Protein AF-R7CC78-F1 (afdb_monomer_lite)

pLDDT: mean 74.33, std 10.43, range [52.16, 91.06]

Foldseek 3Di:
DADPPPRDDDDQPDQADPPPRHGPVVVVVVVVVVVVVVVVVVVDDCVPVVDDDDPQPDWDADPVGHTDDPVDDDDVVVPPDDPPDPPDDDDQPDPDPPRDNPDPQDADPVRHTPDDPPPDDDDDDDDDDDDPCVVVVVVVVVVVVVVVVVCVVVVVVVCVVVPPD

Sequence (165 aa):
MYCLNCGTKISDDELQCPNCGSSVASMKERIAKAEEMVAYTDAVDPSVTSKMPLVSERSYTDKDGNPLDPSKEVDVEKLKTNEADLRAIPEIGDDDPYVTKPMQKIVSDSGKVVADVDREPKSYLQDVPEIKVWHRVVGIVICLFLAFCFMWVNGSTWLRIFNII

Radius of gyration: 33.32 Å; chains: 1; bounding box: 59×64×90 Å

Secondary structure (DSSP, 8-state):
-B-TTT--B--TT-SB-TTT--BHHHHHHHHHHHHHHHHHHHHS-HHHH-PPPPGGG--EE-TTSPEE-TTS---GGG----TT-TTPPPPTTSS-TTS-PPPP-EE-TTS-EEE----S--PPPPPPPP--HHHHHHHHHHHHHHHHHHHHHHHHHHHHHTT--

Structure (mmCIF, N/CA/C/O backbone):
data_AF-R7CC78-F1
#
_entry.id   AF-R7CC78-F1
#
loop_
_atom_site.group_PDB
_atom_site.id
_atom_site.type_symbol
_atom_site.label_atom_id
_atom_site.label_alt_id
_atom_site.label_comp_id
_atom_site.label_asym_id
_atom_site.label_entity_id
_atom_site.label_seq_id
_atom_site.pdbx_PDB_ins_code
_atom_site.Cartn_x
_atom_site.Cartn_y
_atom_site.Cartn_z
_atom_site.occupancy
_atom_site.B_iso_or_equiv
_atom_site.auth_seq_id
_atom_site.auth_comp_id
_atom_site.auth_asym_id
_atom_site.auth_atom_id
_atom_site.pdbx_PDB_model_num
ATOM 1 N N . MET A 1 1 ? -20.521 -1.470 18.914 1.00 83.19 1 MET A N 1
ATOM 2 C CA . MET A 1 1 ? -19.050 -1.218 18.813 1.00 83.19 1 MET A CA 1
ATOM 3 C C . MET A 1 1 ? -18.222 -2.519 18.926 1.00 83.19 1 MET A C 1
ATOM 5 O O . MET A 1 1 ? -18.807 -3.569 19.159 1.00 83.19 1 MET A O 1
ATOM 9 N N . TYR A 1 2 ? -16.888 -2.505 18.766 1.00 89.81 2 TYR A N 1
ATOM 10 C CA . TYR A 1 2 ? -16.022 -3.681 19.021 1.00 89.81 2 TYR A CA 1
ATOM 11 C C . TYR A 1 2 ? -15.260 -3.547 20.346 1.00 89.81 2 TYR A C 1
ATOM 13 O O . TYR A 1 2 ? -14.858 -2.449 20.727 1.00 89.81 2 TYR A O 1
ATOM 21 N N . CYS A 1 3 ? -15.049 -4.665 21.046 1.00 89.38 3 CYS A N 1
ATOM 22 C CA . CYS A 1 3 ? -14.255 -4.700 22.270 1.00 89.38 3 CYS A CA 1
ATOM 23 C C . CYS A 1 3 ? -12.785 -4.368 21.984 1.00 89.38 3 CYS A C 1
ATOM 25 O O . CYS A 1 3 ? -12.131 -5.085 21.228 1.00 89.38 3 CYS A O 1
ATOM 27 N N . LEU A 1 4 ? -12.232 -3.359 22.661 1.00 86.94 4 LEU A N 1
ATOM 28 C CA . LEU A 1 4 ? -10.826 -2.960 22.510 1.00 86.94 4 LEU A CA 1
ATOM 29 C C . LEU A 1 4 ? -9.827 -3.995 23.056 1.00 86.94 4 LEU A C 1
ATOM 31 O O . LEU A 1 4 ? -8.640 -3.896 22.764 1.00 86.94 4 LEU A O 1
ATOM 35 N N . ASN A 1 5 ? -10.288 -4.959 23.860 1.00 86.88 5 ASN A N 1
ATOM 36 C CA . ASN A 1 5 ? -9.420 -5.946 24.507 1.00 86.88 5 ASN A CA 1
ATOM 37 C C . ASN A 1 5 ? -9.464 -7.329 23.841 1.00 86.88 5 ASN A C 1
ATOM 39 O O . ASN A 1 5 ? -8.443 -8.003 23.791 1.00 86.88 5 ASN A O 1
ATOM 43 N N . CYS A 1 6 ? -10.625 -7.769 23.343 1.00 89.62 6 CYS A N 1
ATOM 44 C CA . CYS A 1 6 ? -10.790 -9.118 22.780 1.00 89.62 6 CYS A CA 1
ATOM 45 C C . CYS A 1 6 ? -11.392 -9.148 21.367 1.00 89.62 6 CYS A C 1
ATOM 47 O O . CYS A 1 6 ? -11.622 -10.228 20.830 1.00 89.62 6 CYS A O 1
ATOM 49 N N . GLY A 1 7 ? -11.679 -7.988 20.763 1.00 87.81 7 GLY A N 1
ATOM 50 C CA . GLY A 1 7 ? -12.141 -7.882 19.376 1.00 87.81 7 GLY A CA 1
ATOM 51 C C . GLY A 1 7 ? -13.570 -8.365 19.109 1.00 87.81 7 GLY A C 1
ATOM 52 O O . GLY A 1 7 ? -14.032 -8.287 17.974 1.00 87.81 7 GLY A O 1
ATOM 53 N N . THR A 1 8 ? -14.310 -8.839 20.115 1.00 91.00 8 THR A N 1
ATOM 54 C CA . THR A 1 8 ? -15.702 -9.268 19.917 1.00 91.00 8 THR A CA 1
ATOM 55 C C . THR A 1 8 ? -16.627 -8.081 19.691 1.00 91.00 8 THR A C 1
ATOM 57 O O . THR A 1 8 ? -16.464 -7.026 20.307 1.00 91.00 8 THR A O 1
ATOM 60 N N . LYS A 1 9 ? -17.634 -8.263 18.836 1.00 90.25 9 LYS A N 1
ATOM 61 C CA . LYS A 1 9 ? -18.691 -7.272 18.617 1.00 90.25 9 LYS A CA 1
ATOM 62 C C . LYS A 1 9 ? -19.569 -7.175 19.869 1.00 90.25 9 LYS A C 1
ATOM 64 O O . LYS A 1 9 ? -20.016 -8.199 20.373 1.00 90.25 9 LYS A O 1
ATOM 69 N N . ILE A 1 10 ? -19.786 -5.958 20.355 1.00 89.06 1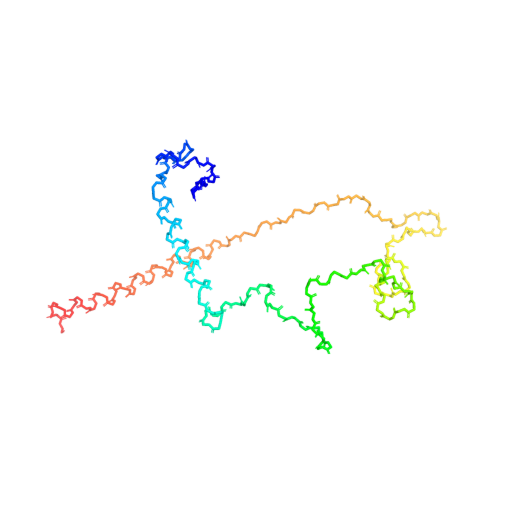0 ILE A N 1
ATOM 70 C CA . ILE A 1 10 ? -20.614 -5.644 21.527 1.00 89.06 10 ILE A CA 1
ATOM 71 C C . ILE A 1 10 ? -21.761 -4.737 21.065 1.00 89.06 10 ILE A C 1
ATOM 73 O O . ILE A 1 10 ? -21.542 -3.824 20.254 1.00 89.06 10 ILE A O 1
ATOM 77 N N . SER A 1 11 ? -22.973 -4.994 21.558 1.00 84.31 11 SER A N 1
ATOM 78 C CA . SER A 1 11 ? -24.102 -4.073 21.403 1.00 84.31 11 SER A CA 1
ATOM 79 C C . SER A 1 11 ? -23.887 -2.810 22.252 1.00 84.31 11 SER A C 1
ATOM 81 O O . SER A 1 11 ? -23.136 -2.818 23.227 1.00 84.31 11 SER A O 1
ATOM 83 N N . ASP A 1 12 ? -24.495 -1.686 21.877 1.00 77.38 12 ASP A N 1
ATOM 84 C CA . ASP A 1 12 ? -24.222 -0.420 22.569 1.00 77.38 12 ASP A CA 1
ATOM 85 C C . ASP A 1 12 ? -24.931 -0.315 23.938 1.00 77.38 12 ASP A C 1
ATOM 87 O O . ASP A 1 12 ? -24.578 0.570 24.724 1.00 77.38 12 ASP A O 1
ATOM 91 N N . ASP A 1 13 ? -25.836 -1.249 24.248 1.00 82.06 13 ASP A N 1
ATOM 92 C CA . ASP A 1 13 ? -26.628 -1.308 25.486 1.00 82.06 13 ASP A CA 1
ATOM 93 C C . ASP A 1 13 ? -25.999 -2.196 26.581 1.00 82.06 13 ASP A C 1
ATOM 95 O O . ASP A 1 13 ? -26.451 -2.205 27.728 1.00 82.06 13 ASP A O 1
ATOM 99 N N . GLU A 1 14 ? -24.941 -2.946 26.263 1.00 80.44 14 GLU A N 1
ATOM 100 C CA . GLU A 1 14 ? -24.258 -3.818 27.223 1.00 80.44 14 GLU A CA 1
ATOM 101 C C . GLU A 1 14 ? -23.312 -3.027 28.143 1.00 80.44 14 GLU A C 1
ATOM 103 O O . GLU A 1 14 ? -22.544 -2.174 27.705 1.00 80.44 14 GLU A O 1
ATOM 108 N N . LEU A 1 15 ? -23.327 -3.334 29.446 1.00 86.19 15 LEU A N 1
ATOM 109 C CA . LEU A 1 15 ? -22.445 -2.704 30.444 1.00 86.19 15 LEU A CA 1
ATOM 110 C C . LEU A 1 15 ? -21.020 -3.285 30.427 1.00 86.19 15 LEU A C 1
ATOM 112 O O . LEU A 1 15 ? -20.056 -2.598 30.780 1.00 86.19 15 LEU A O 1
ATOM 116 N N . GLN A 1 16 ? -20.872 -4.550 30.026 1.00 90.38 16 GLN A N 1
ATOM 117 C CA . GLN A 1 16 ? -19.600 -5.269 29.993 1.00 90.38 16 GLN A CA 1
ATOM 118 C C . GLN A 1 16 ? -19.512 -6.170 28.765 1.00 90.38 16 GLN A C 1
ATOM 120 O O . GLN A 1 16 ? -20.516 -6.687 28.288 1.00 90.38 16 GLN A O 1
ATOM 125 N N . CYS A 1 17 ? -18.292 -6.386 28.278 1.00 88.75 17 CYS A N 1
ATOM 126 C CA . CYS A 1 17 ? -18.043 -7.312 27.186 1.00 88.75 17 CYS A CA 1
ATOM 127 C C . CYS A 1 17 ? -18.367 -8.755 27.616 1.00 88.75 17 CYS A C 1
ATOM 129 O O . CYS A 1 17 ? -17.767 -9.230 28.585 1.00 88.75 17 CYS A O 1
ATOM 131 N N . PRO A 1 18 ? -19.207 -9.494 26.870 1.00 87.81 18 PRO A N 1
ATOM 132 C CA . PRO A 1 18 ? -19.590 -10.861 27.227 1.00 87.81 18 PRO A CA 1
ATOM 133 C C . PRO A 1 18 ? -18.423 -11.858 27.163 1.00 87.81 18 PRO A C 1
ATOM 135 O O . PRO A 1 18 ? -18.472 -12.895 27.812 1.00 87.81 18 PRO A O 1
ATOM 138 N N . ASN A 1 19 ? -17.368 -11.553 26.399 1.00 88.00 19 ASN A N 1
ATOM 139 C CA . ASN A 1 19 ? -16.244 -12.468 26.195 1.00 88.00 19 ASN A CA 1
ATOM 140 C C . ASN A 1 19 ? -15.070 -12.238 27.164 1.00 88.00 19 ASN A C 1
ATOM 142 O O . ASN A 1 19 ? -14.384 -13.181 27.536 1.00 88.00 19 ASN A O 1
ATOM 146 N N . CYS A 1 20 ? -14.804 -10.995 27.578 1.00 88.06 20 CYS A N 1
ATOM 147 C CA . CYS A 1 20 ? -13.642 -10.686 28.426 1.00 88.06 20 CYS A CA 1
ATOM 148 C C . CYS A 1 20 ? -13.962 -9.852 29.674 1.00 88.06 20 CYS A C 1
ATOM 150 O O . CYS A 1 20 ? -13.040 -9.447 30.378 1.00 88.06 20 CYS A O 1
ATOM 152 N N . GLY A 1 21 ? -15.236 -9.539 29.932 1.00 87.12 21 GLY A N 1
ATOM 153 C CA . GLY A 1 21 ? -15.679 -8.820 31.134 1.00 87.12 21 GLY A CA 1
ATOM 154 C C . GLY A 1 21 ? -15.239 -7.354 31.220 1.00 87.12 21 GLY A C 1
ATOM 155 O O . GLY A 1 21 ? -15.406 -6.715 32.255 1.00 87.12 21 GLY A O 1
ATOM 156 N N . SER A 1 22 ? -14.659 -6.785 30.160 1.00 87.38 22 SER A N 1
ATOM 157 C CA . SER A 1 22 ? -14.220 -5.387 30.180 1.00 87.38 22 SER A CA 1
ATOM 158 C C . SER A 1 22 ? -15.404 -4.424 30.132 1.00 87.38 22 SER A C 1
ATOM 160 O O . SER A 1 22 ? -16.326 -4.620 29.340 1.00 87.38 22 SER A O 1
ATOM 162 N N . SER A 1 23 ? -15.342 -3.353 30.927 1.00 90.12 23 SER A N 1
ATOM 163 C CA . SER A 1 23 ? -16.378 -2.313 30.976 1.00 90.12 23 SER A CA 1
ATOM 164 C C . SER A 1 23 ? -16.551 -1.607 29.630 1.00 90.12 23 SER A C 1
ATOM 166 O O . SER A 1 23 ? -15.590 -1.113 29.041 1.00 90.12 23 SER A O 1
ATOM 168 N N . VAL A 1 24 ? -17.794 -1.532 29.159 1.00 87.88 24 VAL A N 1
ATOM 169 C CA . VAL A 1 24 ? -18.165 -0.818 27.929 1.00 87.88 24 VAL A CA 1
ATOM 170 C C . VAL A 1 24 ? -18.058 0.693 28.108 1.00 87.88 24 VAL A C 1
ATOM 172 O O . VAL A 1 24 ? -17.637 1.383 27.181 1.00 87.88 24 VAL A O 1
ATOM 175 N N . ALA A 1 25 ? -18.333 1.206 29.309 1.00 87.62 25 ALA A N 1
ATOM 176 C CA . ALA A 1 25 ? -18.234 2.633 29.609 1.00 87.62 25 ALA A CA 1
ATOM 177 C C . ALA A 1 25 ? -16.801 3.166 29.434 1.00 87.62 25 ALA A C 1
ATOM 179 O O . ALA A 1 25 ? -16.601 4.183 28.773 1.00 87.62 25 ALA A O 1
ATOM 180 N N . SER A 1 26 ? -15.794 2.440 29.933 1.00 86.75 26 SER A N 1
ATOM 181 C CA . SER A 1 26 ? -14.393 2.861 29.787 1.00 86.75 26 SER A CA 1
ATOM 182 C C . SER A 1 26 ? -13.892 2.756 28.344 1.00 86.75 26 SER A C 1
ATOM 184 O O . SER A 1 26 ? -13.021 3.517 27.926 1.00 86.75 26 SER A O 1
ATOM 186 N N . MET A 1 27 ? -14.444 1.833 27.550 1.00 86.56 27 MET A N 1
ATOM 187 C CA . MET A 1 27 ? -14.142 1.745 26.120 1.00 86.56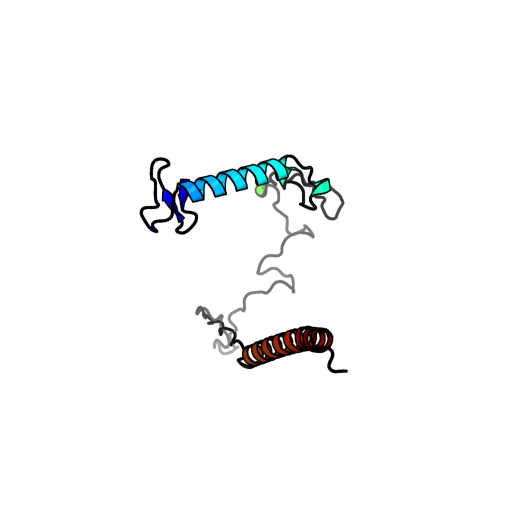 27 MET A CA 1
ATOM 188 C C . MET A 1 27 ? -14.753 2.914 25.348 1.00 86.56 27 MET A C 1
ATOM 190 O O . MET A 1 27 ? -14.054 3.517 24.540 1.00 86.56 27 MET A O 1
ATOM 194 N N . LYS A 1 28 ? -16.008 3.278 25.635 1.00 87.12 28 LYS A N 1
ATOM 195 C CA . LYS A 1 28 ? -16.669 4.440 25.022 1.00 87.12 28 LYS A CA 1
ATOM 196 C C . LYS A 1 28 ? -15.929 5.743 25.328 1.00 87.12 28 LYS A C 1
ATOM 198 O O . LYS A 1 28 ? -15.717 6.534 24.420 1.00 87.12 28 LYS A O 1
ATOM 203 N N . GLU A 1 29 ? -15.454 5.929 26.558 1.00 90.44 29 GLU A N 1
ATOM 204 C CA . GLU A 1 29 ? -14.649 7.102 26.932 1.00 90.44 29 GLU A CA 1
ATOM 205 C C . GLU A 1 29 ? -13.330 7.180 26.143 1.00 90.44 29 GLU A C 1
ATOM 207 O O . GLU A 1 29 ? -12.956 8.235 25.632 1.00 90.44 29 GLU A O 1
ATOM 212 N N . ARG A 1 30 ? -12.640 6.046 25.975 1.00 87.31 30 ARG A N 1
ATOM 213 C CA . ARG A 1 30 ? -11.412 5.973 25.166 1.00 87.31 30 ARG A CA 1
ATOM 214 C C . ARG A 1 30 ? -11.668 6.244 23.686 1.00 87.31 30 ARG A C 1
ATOM 216 O O . ARG A 1 30 ? -10.825 6.868 23.050 1.00 87.31 30 ARG A O 1
ATOM 223 N N . ILE A 1 31 ? -12.794 5.769 23.154 1.00 87.94 31 ILE A N 1
ATOM 224 C CA . ILE A 1 31 ? -13.203 6.014 21.767 1.00 87.94 31 ILE A CA 1
ATOM 225 C C . ILE A 1 31 ? -13.519 7.498 21.578 1.00 87.94 31 ILE A C 1
ATOM 227 O O . ILE A 1 31 ? -12.934 8.104 20.693 1.00 87.94 31 ILE A O 1
ATOM 231 N N . ALA A 1 32 ? -14.311 8.108 22.462 1.00 89.50 32 ALA A N 1
ATOM 232 C CA . ALA A 1 32 ? -14.627 9.537 22.398 1.00 89.50 32 ALA A CA 1
ATOM 233 C C . ALA A 1 32 ? -13.363 10.415 22.458 1.00 89.50 32 ALA A C 1
ATOM 235 O O . ALA A 1 32 ? -13.204 11.347 21.674 1.00 89.50 32 ALA A O 1
ATOM 236 N N . LYS A 1 33 ? -12.408 10.073 23.333 1.00 90.19 33 LYS A N 1
ATOM 237 C CA . LYS A 1 33 ? -11.109 10.759 23.399 1.00 90.19 33 LYS A CA 1
ATOM 238 C C . LYS A 1 33 ? -10.281 10.577 22.121 1.00 90.19 33 LYS A C 1
ATOM 240 O O . LYS A 1 33 ? -9.585 11.496 21.698 1.00 90.19 33 LYS A O 1
ATOM 245 N N . ALA A 1 34 ? -10.307 9.385 21.529 1.00 85.94 34 ALA A N 1
ATOM 246 C CA . ALA A 1 34 ? -9.611 9.125 20.274 1.00 85.94 34 ALA A CA 1
ATOM 247 C C . ALA A 1 34 ? -10.263 9.881 19.106 1.00 85.94 34 ALA A C 1
ATOM 249 O O . ALA A 1 34 ? -9.545 10.448 18.289 1.00 85.94 34 ALA A O 1
ATOM 250 N N . GLU A 1 35 ? -11.594 9.944 19.058 1.00 85.81 35 GLU A N 1
ATOM 251 C CA . GLU A 1 35 ? -12.356 10.715 18.070 1.00 85.81 35 GLU A CA 1
ATOM 252 C C . GLU A 1 35 ? -12.042 12.214 18.164 1.00 85.81 35 GLU A C 1
ATOM 254 O O . GLU A 1 35 ? -11.811 12.849 17.139 1.00 85.81 35 GLU A O 1
ATOM 259 N N . GLU A 1 36 ? -11.922 12.766 19.376 1.00 82.75 36 GLU A N 1
ATOM 260 C CA . GLU A 1 36 ? -11.489 14.155 19.590 1.00 82.75 36 GLU A CA 1
ATOM 261 C C . GLU A 1 36 ? -10.062 14.402 19.068 1.00 82.75 36 GLU A C 1
ATOM 263 O O . GLU A 1 36 ? -9.806 15.394 18.384 1.00 82.75 36 GLU A O 1
ATOM 268 N N . MET A 1 37 ? -9.128 13.481 19.337 1.00 76.00 37 MET A N 1
ATOM 269 C CA . MET A 1 37 ? -7.755 13.582 18.825 1.00 76.00 37 MET A CA 1
ATOM 270 C C . MET A 1 37 ? -7.696 13.500 17.298 1.00 76.00 37 MET A C 1
ATOM 272 O O . MET A 1 37 ? -6.913 14.230 16.693 1.00 76.00 37 MET A O 1
ATOM 276 N N . VAL A 1 38 ? -8.510 12.640 16.679 1.00 78.44 38 VAL A N 1
ATOM 277 C CA . VAL A 1 38 ? -8.600 12.530 15.216 1.00 78.44 38 VAL A CA 1
ATOM 278 C C . VAL A 1 38 ? -9.174 13.815 14.623 1.00 78.44 38 VAL A C 1
ATOM 280 O O . VAL A 1 38 ? -8.545 14.397 13.742 1.00 78.44 38 VAL A O 1
ATOM 283 N N . ALA A 1 39 ? -10.277 14.328 15.176 1.00 76.31 39 ALA A N 1
ATOM 284 C CA . ALA A 1 39 ? -10.890 15.578 14.731 1.00 76.31 39 ALA A CA 1
ATOM 285 C C . ALA A 1 39 ? -9.926 16.773 14.836 1.00 76.31 39 ALA A C 1
ATOM 287 O O . ALA A 1 39 ? -9.857 17.594 13.923 1.00 76.31 39 ALA A O 1
ATOM 288 N N . TYR A 1 40 ? -9.132 16.851 15.910 1.00 70.94 40 TYR A N 1
ATOM 289 C CA . TYR A 1 40 ? -8.074 17.856 16.025 1.00 70.94 40 TYR A CA 1
ATOM 290 C C . TYR A 1 40 ? -6.990 17.660 14.963 1.00 70.94 40 TYR A C 1
ATOM 292 O O . TYR A 1 40 ? -6.554 18.627 14.346 1.00 70.94 40 TYR A O 1
ATOM 300 N N . THR A 1 41 ? -6.548 16.424 14.715 1.00 67.12 41 THR A N 1
ATOM 301 C CA . THR A 1 41 ? -5.527 16.183 13.688 1.00 67.12 41 THR A CA 1
ATOM 302 C C . THR A 1 41 ? -6.008 16.445 12.268 1.00 67.12 41 THR A C 1
ATOM 304 O O . THR A 1 41 ? -5.174 16.803 11.447 1.00 67.12 41 THR A O 1
ATOM 307 N N . ASP A 1 42 ? -7.302 16.297 11.993 1.00 68.50 42 ASP A N 1
ATOM 308 C CA . ASP A 1 42 ? -7.893 16.603 10.687 1.00 68.50 42 ASP A CA 1
ATOM 309 C C . ASP A 1 42 ? -8.099 18.115 10.501 1.00 68.50 42 ASP A C 1
ATOM 311 O O . ASP A 1 42 ? -8.008 18.624 9.388 1.00 68.50 42 ASP A O 1
ATOM 315 N N . ALA A 1 43 ? -8.341 18.852 11.591 1.00 68.69 43 ALA A N 1
ATOM 316 C CA . ALA A 1 43 ? -8.481 20.308 11.568 1.00 68.69 43 ALA A CA 1
ATOM 317 C C . ALA A 1 43 ? -7.138 21.054 11.467 1.00 68.69 43 ALA A C 1
ATOM 319 O O . ALA A 1 43 ? -7.114 22.231 11.102 1.00 68.69 43 ALA A O 1
ATOM 320 N N . VAL A 1 44 ? -6.024 20.408 11.821 1.00 66.56 44 VAL A N 1
ATOM 321 C CA . VAL A 1 44 ? -4.690 21.009 11.738 1.00 66.56 44 VAL A CA 1
ATOM 322 C C . VAL A 1 44 ? -4.042 20.628 10.411 1.00 66.56 44 VAL A C 1
ATOM 324 O O . VAL A 1 44 ? -3.753 19.459 10.163 1.00 66.56 44 VAL A O 1
ATOM 327 N N . ASP A 1 45 ? -3.750 21.641 9.594 1.00 57.97 45 ASP A N 1
ATOM 328 C CA . ASP A 1 45 ? -3.098 21.487 8.295 1.00 57.97 45 ASP A CA 1
ATOM 329 C C . ASP A 1 45 ? -1.831 20.596 8.363 1.00 57.97 45 ASP A C 1
ATOM 331 O O . ASP A 1 45 ? -1.018 20.723 9.295 1.00 57.97 45 ASP A O 1
ATOM 335 N N . PRO A 1 46 ? -1.584 19.735 7.351 1.00 59.69 46 PRO A N 1
ATOM 336 C CA . PRO A 1 46 ? -0.406 18.861 7.293 1.00 59.69 46 PRO A CA 1
ATOM 337 C C . PRO A 1 46 ? 0.930 19.620 7.383 1.00 59.69 46 PRO A C 1
ATOM 339 O O . PRO A 1 46 ? 1.948 19.052 7.781 1.00 59.69 46 PRO A O 1
ATOM 342 N N . SER A 1 47 ? 0.923 20.919 7.061 1.00 59.81 47 SER A N 1
ATOM 343 C CA . SER A 1 47 ? 2.074 21.823 7.176 1.00 59.81 47 SER A CA 1
ATOM 344 C C . SER A 1 47 ? 2.601 21.974 8.610 1.00 59.81 47 SER A C 1
ATOM 346 O O . SER A 1 47 ? 3.785 22.251 8.796 1.00 59.81 47 SER A O 1
ATOM 348 N N . VAL A 1 48 ? 1.759 21.750 9.624 1.00 59.84 48 VAL A N 1
ATOM 349 C CA . VAL A 1 48 ? 2.106 21.926 11.045 1.00 59.84 48 VAL A CA 1
ATOM 350 C C . VAL A 1 48 ? 2.481 20.601 11.715 1.00 59.84 48 VAL A C 1
ATOM 352 O O . VAL A 1 48 ? 3.273 20.582 12.655 1.00 59.84 48 VAL A O 1
ATOM 355 N N . THR A 1 49 ? 1.945 19.471 11.249 1.00 62.25 49 THR A N 1
ATOM 356 C CA . THR A 1 49 ? 2.026 18.195 11.985 1.00 62.25 49 THR A CA 1
ATOM 357 C C . THR A 1 49 ? 3.122 17.251 11.497 1.00 62.25 49 THR A C 1
ATOM 359 O O . THR A 1 49 ? 3.239 16.143 12.021 1.00 62.25 49 THR A O 1
ATOM 362 N N . SER A 1 50 ? 3.941 17.651 10.514 1.00 62.94 50 SER A N 1
ATOM 363 C CA . SER A 1 50 ? 4.918 16.793 9.805 1.00 62.94 50 SER A CA 1
ATOM 364 C C . SER A 1 50 ? 4.316 15.520 9.185 1.00 62.94 50 SER A C 1
ATOM 366 O O . SER A 1 50 ? 5.037 14.678 8.647 1.00 62.94 50 SER A O 1
ATOM 368 N N . LYS A 1 51 ? 2.986 15.371 9.235 1.00 62.06 51 LYS A N 1
ATOM 369 C CA . LYS A 1 51 ? 2.270 14.281 8.592 1.00 62.06 51 LYS A CA 1
ATOM 370 C C . LYS A 1 51 ? 2.247 14.567 7.101 1.00 62.06 51 LYS A C 1
ATOM 372 O O . LYS A 1 51 ? 1.906 15.664 6.669 1.00 62.06 51 LYS A O 1
ATOM 377 N N . MET A 1 52 ? 2.611 13.565 6.310 1.00 60.06 52 MET A N 1
ATOM 378 C CA . MET A 1 52 ? 2.419 13.650 4.869 1.00 60.06 52 MET A CA 1
ATOM 379 C C . MET A 1 52 ? 0.923 13.879 4.582 1.00 60.06 52 MET A C 1
ATOM 381 O O . MET A 1 52 ? 0.101 13.226 5.233 1.00 60.06 52 MET A O 1
ATOM 385 N N . PRO A 1 53 ? 0.569 14.740 3.610 1.00 63.06 53 PRO A N 1
ATOM 386 C CA . PRO A 1 53 ? -0.823 15.037 3.270 1.00 63.06 53 PRO A CA 1
ATOM 387 C C . PRO A 1 53 ? -1.602 13.764 2.923 1.00 63.06 53 PRO A C 1
ATOM 389 O O . PRO A 1 53 ? -1.004 12.713 2.650 1.00 63.06 53 PRO A O 1
ATOM 392 N N . LEU A 1 54 ? -2.933 13.836 2.947 1.00 67.31 54 LEU A N 1
ATOM 393 C CA . LEU A 1 54 ? -3.798 12.724 2.549 1.00 67.31 54 LEU A CA 1
ATOM 394 C C . LEU A 1 54 ? -3.384 12.215 1.162 1.00 67.31 54 LEU A C 1
ATOM 396 O O . LEU A 1 54 ? -2.989 12.992 0.298 1.00 67.31 54 LEU A O 1
ATOM 400 N N . VAL A 1 55 ? -3.428 10.896 0.946 1.00 65.81 55 VAL A N 1
ATOM 401 C CA . VAL A 1 55 ? -2.961 10.286 -0.317 1.00 65.81 55 VAL A CA 1
ATOM 402 C C . VAL A 1 55 ? -3.706 10.860 -1.527 1.00 65.81 55 VAL A C 1
ATOM 404 O O . VAL A 1 55 ? -3.100 11.024 -2.579 1.00 65.81 55 VAL A O 1
ATOM 407 N N . SER A 1 56 ? -4.972 11.248 -1.351 1.00 64.25 56 SER A N 1
ATOM 408 C CA . SER A 1 56 ? -5.793 11.928 -2.360 1.00 64.25 56 SER A CA 1
ATOM 409 C C . SER A 1 56 ? -5.271 13.306 -2.780 1.00 64.25 56 SER A C 1
ATOM 411 O O . SER A 1 56 ? -5.582 13.762 -3.872 1.00 64.25 56 SER A O 1
ATOM 413 N N . GLU A 1 57 ? -4.494 13.976 -1.931 1.00 63.06 57 GLU A N 1
ATOM 414 C CA . GLU A 1 57 ? -3.975 15.333 -2.163 1.00 63.06 57 GLU A CA 1
ATOM 415 C C . GLU A 1 57 ? -2.506 15.332 -2.606 1.00 63.06 57 GLU A C 1
ATOM 417 O O . GLU A 1 57 ? -1.936 16.378 -2.925 1.00 63.06 57 GLU A O 1
ATOM 422 N N . ARG A 1 58 ? -1.859 14.161 -2.631 1.00 68.25 58 ARG A N 1
ATOM 423 C CA . ARG A 1 58 ? -0.468 14.032 -3.071 1.00 68.25 58 ARG A CA 1
ATOM 424 C C . ARG A 1 58 ? -0.410 14.104 -4.591 1.00 68.25 58 ARG A C 1
ATOM 426 O O . ARG A 1 58 ? -0.918 13.224 -5.279 1.00 68.25 58 ARG A O 1
ATOM 433 N N . SER A 1 59 ? 0.265 15.126 -5.109 1.00 68.19 59 SER A N 1
ATOM 434 C CA . SER A 1 59 ? 0.691 15.147 -6.507 1.00 68.19 59 SER A CA 1
ATOM 435 C C . SER A 1 59 ? 2.005 14.380 -6.641 1.00 68.19 59 SER A C 1
ATOM 437 O O . SER A 1 59 ? 2.958 14.605 -5.893 1.00 68.19 59 SER A O 1
ATOM 439 N N . TYR A 1 60 ? 2.039 13.438 -7.577 1.00 67.81 60 TYR A N 1
ATOM 440 C CA . TYR A 1 60 ? 3.234 12.673 -7.908 1.00 67.81 60 TYR A CA 1
ATOM 441 C C . TYR A 1 60 ? 3.734 13.127 -9.273 1.00 67.81 60 TYR A C 1
ATOM 443 O O . TYR A 1 60 ? 2.936 13.433 -10.155 1.00 67.81 60 TYR A O 1
ATOM 451 N N . THR A 1 61 ? 5.048 13.168 -9.455 1.00 78.56 61 THR A N 1
ATOM 452 C CA . THR A 1 61 ? 5.662 13.391 -10.766 1.00 78.56 61 THR A CA 1
ATOM 453 C C . THR A 1 61 ? 6.426 12.145 -11.181 1.00 78.56 61 THR A C 1
ATOM 455 O O . THR A 1 61 ? 7.045 11.492 -10.337 1.00 78.56 61 THR A O 1
ATOM 458 N N . ASP A 1 62 ? 6.392 11.808 -12.467 1.00 78.19 62 ASP A N 1
ATOM 459 C CA . ASP A 1 62 ? 7.272 10.776 -13.017 1.00 78.19 62 ASP A CA 1
ATOM 460 C C . ASP A 1 62 ? 8.741 11.260 -13.078 1.00 78.19 62 ASP A C 1
ATOM 462 O O . ASP A 1 62 ? 9.076 12.380 -12.677 1.00 78.19 62 ASP A O 1
ATOM 466 N N . LYS A 1 63 ? 9.647 10.397 -13.559 1.00 75.44 63 LYS A N 1
ATOM 467 C CA . LYS A 1 63 ? 11.073 10.737 -13.734 1.00 75.44 63 LYS A CA 1
ATOM 468 C C . LYS A 1 63 ? 11.315 11.847 -14.762 1.00 75.44 63 LYS A C 1
ATOM 470 O O . LYS A 1 63 ? 12.371 12.471 -14.716 1.00 75.44 63 LYS A O 1
ATOM 475 N N . ASP A 1 64 ? 10.355 12.081 -15.649 1.00 81.69 64 ASP A N 1
ATOM 476 C CA . ASP A 1 64 ? 10.411 13.072 -16.721 1.00 81.69 64 ASP A CA 1
ATOM 477 C C . ASP A 1 64 ? 9.718 14.393 -16.313 1.00 81.69 64 ASP A C 1
ATOM 479 O O . ASP A 1 64 ? 9.701 15.355 -17.080 1.00 81.69 64 ASP A O 1
ATOM 483 N N . GLY A 1 65 ? 9.192 14.472 -15.083 1.00 80.12 65 GLY A N 1
ATOM 484 C CA . GLY A 1 65 ? 8.540 15.652 -14.516 1.00 80.12 65 GLY A CA 1
ATOM 485 C C . GLY A 1 65 ? 7.053 15.792 -14.855 1.00 80.12 65 GLY A C 1
ATOM 486 O O . GLY A 1 65 ? 6.463 16.826 -14.536 1.00 80.12 65 GLY A O 1
ATOM 487 N N . ASN A 1 66 ? 6.422 14.788 -15.466 1.00 81.94 66 ASN A N 1
ATOM 488 C CA . ASN A 1 66 ? 4.998 14.848 -15.782 1.00 81.94 66 ASN A CA 1
ATOM 489 C C . ASN A 1 66 ? 4.150 14.563 -14.534 1.00 81.94 66 ASN A C 1
ATOM 491 O O . ASN A 1 66 ? 4.450 13.623 -13.790 1.00 81.94 66 ASN A O 1
ATOM 495 N N . PRO A 1 67 ? 3.066 15.326 -14.308 1.00 80.88 67 PRO A N 1
ATOM 496 C CA . PRO A 1 67 ? 2.147 15.078 -13.207 1.00 80.88 67 PRO A CA 1
ATOM 497 C C . PRO A 1 67 ? 1.380 13.769 -13.430 1.00 80.88 67 PRO A C 1
ATOM 499 O O . PRO A 1 67 ? 0.684 13.595 -14.432 1.00 80.88 67 PRO A O 1
ATOM 502 N N . LEU A 1 68 ? 1.493 12.857 -12.469 1.00 74.56 68 LEU A N 1
ATOM 503 C CA . LEU A 1 68 ? 0.760 11.601 -12.408 1.00 74.56 68 LEU A CA 1
ATOM 504 C C . LEU A 1 68 ? -0.523 11.824 -11.607 1.00 74.56 68 LEU A C 1
ATOM 506 O O . LEU A 1 68 ? -0.476 12.152 -10.422 1.00 74.56 68 LEU A O 1
ATOM 510 N N . ASP A 1 69 ? -1.662 11.642 -12.269 1.00 75.12 69 ASP A N 1
ATOM 511 C CA . ASP A 1 69 ? -2.982 11.640 -11.642 1.00 75.12 69 ASP A CA 1
ATOM 512 C C . ASP A 1 69 ? -3.365 10.193 -11.292 1.00 75.12 69 ASP A C 1
ATOM 514 O O . ASP A 1 69 ? -3.642 9.413 -12.209 1.00 75.12 69 ASP A O 1
ATOM 518 N N . PRO A 1 70 ? -3.400 9.812 -10.000 1.00 70.44 70 PRO A N 1
ATOM 519 C CA . PRO A 1 70 ? -3.739 8.453 -9.578 1.00 70.44 70 PRO A CA 1
ATOM 520 C C . PRO A 1 70 ? -5.167 8.030 -9.949 1.00 70.44 70 PRO A C 1
ATOM 522 O O . PRO A 1 70 ? -5.468 6.840 -9.934 1.00 70.44 70 PRO A O 1
ATOM 525 N N . SER A 1 71 ? -6.048 8.986 -10.264 1.00 74.75 71 SER A N 1
ATOM 526 C CA . SER A 1 71 ? -7.453 8.732 -10.610 1.00 74.75 71 SER A CA 1
ATOM 527 C C . SER A 1 71 ? -7.631 8.270 -12.056 1.00 74.75 71 SER A C 1
ATOM 529 O O . SER A 1 71 ? -8.703 7.795 -12.428 1.00 74.75 71 SER A O 1
ATOM 531 N N . LYS A 1 72 ? -6.608 8.445 -12.899 1.00 77.69 72 LYS A N 1
ATOM 532 C CA . LYS A 1 72 ? -6.642 8.019 -14.297 1.00 77.69 72 LYS A CA 1
ATOM 533 C C . LYS A 1 72 ? -6.127 6.593 -14.395 1.00 77.69 72 LYS A C 1
ATOM 535 O O . LYS A 1 72 ? -4.922 6.355 -14.371 1.00 77.69 72 LYS A O 1
ATOM 540 N N . GLU A 1 73 ? -7.052 5.652 -14.532 1.00 72.69 73 GLU A N 1
ATOM 541 C CA . GLU A 1 73 ? -6.706 4.264 -14.819 1.00 72.69 73 GLU A CA 1
ATOM 542 C C . GLU A 1 73 ? -6.039 4.158 -16.194 1.00 72.69 73 GLU A C 1
ATOM 544 O O . GLU A 1 73 ? -6.514 4.700 -17.197 1.00 72.69 73 GLU A O 1
ATOM 549 N N . VAL A 1 74 ? -4.900 3.471 -16.229 1.00 73.88 74 VAL A N 1
ATOM 550 C CA . VAL A 1 74 ? -4.169 3.214 -17.465 1.00 73.88 74 VAL A CA 1
ATOM 551 C C . VAL A 1 74 ? -4.778 1.988 -18.135 1.00 73.88 74 VAL A C 1
ATOM 553 O O . VAL A 1 74 ? -4.813 0.904 -17.558 1.00 73.88 74 VAL A O 1
ATOM 556 N N . ASP A 1 75 ? -5.248 2.165 -19.367 1.00 77.00 75 ASP A N 1
ATOM 557 C CA . ASP A 1 75 ? -5.828 1.093 -20.173 1.00 77.00 75 ASP A CA 1
ATOM 558 C C . ASP A 1 75 ? -4.731 0.127 -20.653 1.00 77.00 75 ASP A C 1
ATOM 560 O O . ASP A 1 75 ? -4.051 0.361 -21.656 1.00 77.00 75 ASP A O 1
ATOM 564 N N . VAL A 1 76 ? -4.551 -0.961 -19.903 1.00 72.62 76 VAL A N 1
ATOM 565 C CA . VAL A 1 76 ? -3.561 -2.017 -20.161 1.00 72.62 76 VAL A CA 1
ATOM 566 C C . VAL A 1 76 ? -3.744 -2.704 -21.515 1.00 72.62 76 VAL A C 1
ATOM 568 O O . VAL A 1 76 ? -2.761 -3.163 -22.093 1.00 72.62 76 VAL A O 1
ATOM 571 N N . GLU A 1 77 ? -4.954 -2.737 -22.078 1.00 75.25 77 GLU A N 1
ATOM 572 C CA . GLU A 1 77 ? -5.198 -3.391 -23.371 1.00 75.25 77 GLU A CA 1
ATOM 573 C C . GLU A 1 77 ? -4.645 -2.584 -24.548 1.00 75.25 77 GLU A C 1
ATOM 575 O O . GLU A 1 77 ? -4.291 -3.151 -25.587 1.00 75.25 77 GLU A O 1
ATOM 580 N N . LYS A 1 78 ? -4.527 -1.262 -24.380 1.00 68.69 78 LYS A N 1
ATOM 581 C CA . LYS A 1 78 ? -3.907 -0.362 -25.361 1.00 68.69 78 LYS A CA 1
ATOM 582 C C . LYS A 1 78 ? -2.383 -0.328 -25.267 1.00 68.69 78 LYS A C 1
ATOM 584 O O . LYS A 1 78 ? -1.742 0.150 -26.198 1.00 68.69 78 LYS A O 1
ATOM 589 N N . LEU A 1 79 ? -1.800 -0.861 -24.193 1.00 65.62 79 LEU A N 1
ATOM 590 C CA . LEU A 1 79 ? -0.353 -0.929 -23.971 1.00 65.62 79 LEU A CA 1
ATOM 591 C C . LEU A 1 79 ? 0.294 -2.189 -24.565 1.00 65.62 79 LEU A C 1
ATOM 593 O O . LEU A 1 79 ? 1.310 -2.654 -24.055 1.00 65.62 79 LEU A O 1
ATOM 597 N N . LYS A 1 80 ? -0.265 -2.764 -25.637 1.00 64.44 80 LYS A N 1
ATOM 598 C CA . LYS A 1 80 ? 0.401 -3.865 -26.345 1.00 64.44 80 LYS A CA 1
ATOM 599 C C . LYS A 1 80 ? 1.694 -3.349 -26.976 1.00 64.44 80 LYS A C 1
ATOM 601 O O . LYS A 1 80 ? 1.672 -2.716 -28.029 1.00 64.44 80 LYS A O 1
ATOM 606 N N . THR A 1 81 ? 2.809 -3.598 -26.302 1.00 62.25 81 THR A N 1
ATOM 607 C CA . THR A 1 81 ? 4.157 -3.320 -26.791 1.00 62.25 81 THR A CA 1
ATOM 608 C C . THR A 1 81 ? 4.483 -4.300 -27.912 1.00 62.25 81 THR A C 1
ATOM 610 O O . THR A 1 81 ? 4.333 -5.508 -27.747 1.00 62.25 81 THR A O 1
ATOM 613 N N . ASN A 1 82 ? 4.904 -3.786 -29.065 1.00 66.69 82 ASN A N 1
ATOM 614 C CA . ASN A 1 82 ? 5.469 -4.618 -30.127 1.00 66.69 82 ASN A CA 1
ATOM 615 C C . ASN A 1 82 ? 6.932 -4.942 -29.781 1.00 66.69 82 ASN A C 1
ATOM 617 O O . ASN A 1 82 ? 7.586 -4.120 -29.146 1.00 66.69 82 ASN A O 1
ATOM 621 N N . GLU A 1 83 ? 7.472 -6.069 -30.257 1.00 63.84 83 GLU A N 1
ATOM 622 C CA . GLU A 1 83 ? 8.877 -6.485 -30.025 1.00 63.84 83 GLU A CA 1
ATOM 623 C C . GLU A 1 83 ? 9.920 -5.410 -30.389 1.00 63.84 83 GLU A C 1
ATOM 625 O O . GLU A 1 83 ? 11.023 -5.397 -29.856 1.00 63.84 83 GLU A O 1
ATOM 630 N N . ALA A 1 84 ? 9.581 -4.483 -31.290 1.00 67.62 84 ALA A N 1
ATOM 631 C CA . ALA A 1 84 ? 10.461 -3.388 -31.696 1.00 67.62 84 ALA A CA 1
ATOM 632 C C . ALA A 1 84 ? 10.527 -2.214 -30.693 1.00 67.62 84 ALA A C 1
ATOM 634 O O . ALA A 1 84 ? 11.293 -1.273 -30.910 1.00 67.62 84 ALA A O 1
ATOM 635 N N . ASP A 1 85 ? 9.712 -2.215 -29.636 1.00 71.25 85 ASP A N 1
ATOM 636 C CA . ASP A 1 85 ? 9.737 -1.181 -28.603 1.00 71.25 85 ASP A CA 1
ATOM 637 C C . ASP A 1 85 ? 10.888 -1.440 -27.618 1.00 71.25 85 ASP A C 1
ATOM 639 O O . ASP A 1 85 ? 10.944 -2.471 -26.955 1.00 71.25 85 ASP A O 1
ATOM 643 N N . LEU A 1 86 ? 11.795 -0.468 -27.477 1.00 61.66 86 LEU A N 1
ATOM 644 C CA . LEU A 1 86 ? 12.952 -0.531 -26.571 1.00 61.66 86 LEU A CA 1
ATOM 645 C C . LEU A 1 86 ? 12.560 -0.663 -25.087 1.00 61.66 86 LEU A C 1
ATOM 647 O O . LEU A 1 86 ? 13.425 -0.887 -24.242 1.00 61.66 86 LEU A O 1
ATOM 651 N N . ARG A 1 87 ? 11.278 -0.458 -24.757 1.00 62.78 87 ARG A N 1
ATOM 652 C CA . ARG A 1 87 ? 10.712 -0.621 -23.411 1.00 62.78 87 ARG A CA 1
ATOM 653 C C . ARG A 1 87 ? 9.910 -1.914 -23.240 1.00 62.78 87 ARG A C 1
ATOM 655 O O . ARG A 1 87 ? 9.310 -2.090 -22.179 1.00 62.78 87 ARG A O 1
ATOM 662 N N . ALA A 1 88 ? 9.861 -2.783 -24.250 1.00 71.25 88 ALA A N 1
ATOM 663 C CA . ALA A 1 88 ? 9.185 -4.067 -24.136 1.00 71.25 88 ALA A CA 1
ATOM 664 C C . ALA A 1 88 ? 9.815 -4.888 -23.000 1.00 71.25 88 ALA A C 1
ATOM 666 O O . ALA A 1 88 ? 11.037 -4.975 -22.873 1.00 71.25 88 ALA A O 1
ATOM 667 N N . ILE A 1 89 ? 8.964 -5.448 -22.139 1.00 69.88 89 ILE A N 1
ATOM 668 C CA . ILE A 1 89 ? 9.404 -6.371 -21.092 1.00 69.88 89 ILE A CA 1
ATOM 669 C C . ILE A 1 89 ? 9.755 -7.682 -21.797 1.00 69.88 89 ILE A C 1
ATOM 671 O O . ILE A 1 89 ? 8.881 -8.225 -22.470 1.00 69.88 89 ILE A O 1
ATOM 675 N N . PRO A 1 90 ? 10.986 -8.193 -21.661 1.00 66.06 90 PRO A N 1
ATOM 676 C CA . PRO A 1 90 ? 11.370 -9.409 -22.353 1.00 66.06 90 PRO A CA 1
ATOM 677 C C . PRO A 1 90 ? 1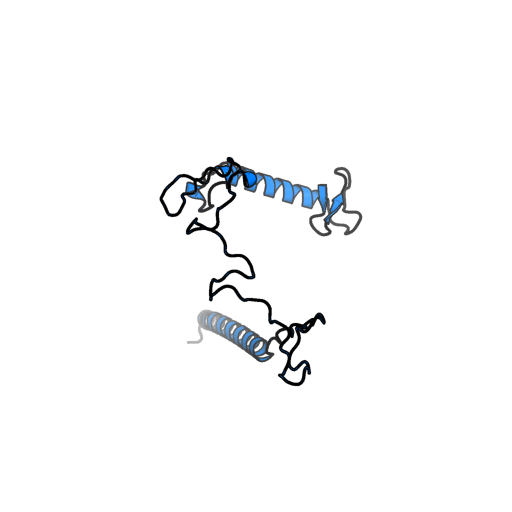0.732 -10.631 -21.671 1.00 66.06 90 PRO A C 1
ATOM 679 O O . PRO A 1 90 ? 10.644 -10.713 -20.439 1.00 66.06 90 PRO A O 1
ATOM 682 N N . GLU A 1 91 ? 10.251 -11.571 -22.474 1.00 70.50 91 GLU A N 1
ATOM 683 C CA . GLU A 1 91 ? 9.600 -12.802 -22.040 1.00 70.50 91 GLU A CA 1
ATOM 684 C C . GLU A 1 91 ? 10.613 -13.932 -21.809 1.00 70.50 91 GLU A C 1
ATOM 686 O O . GLU A 1 91 ? 11.702 -13.989 -22.387 1.00 70.50 91 GLU A O 1
ATOM 691 N N . ILE A 1 92 ? 10.251 -14.876 -20.930 1.00 64.44 92 ILE A N 1
ATOM 692 C CA . ILE A 1 92 ? 11.086 -16.042 -20.614 1.00 64.44 92 ILE A CA 1
ATOM 693 C C . ILE A 1 92 ? 11.229 -16.913 -21.870 1.00 64.44 92 ILE A C 1
ATOM 695 O O . ILE A 1 92 ? 10.351 -17.715 -22.182 1.00 64.44 92 ILE A O 1
ATOM 699 N N . GLY A 1 93 ? 12.370 -16.797 -22.551 1.00 59.91 93 GLY A N 1
ATOM 700 C CA . GLY A 1 93 ? 12.647 -17.517 -23.797 1.00 59.91 93 GLY A CA 1
ATOM 701 C C . GLY A 1 93 ? 13.231 -16.645 -24.906 1.00 59.91 93 GLY A C 1
ATOM 702 O O . GLY A 1 93 ? 13.814 -17.209 -25.836 1.00 59.91 93 GLY A O 1
ATOM 703 N N . ASP A 1 94 ? 13.146 -15.322 -24.767 1.00 68.38 94 ASP A N 1
ATOM 704 C CA . ASP A 1 94 ? 13.662 -14.347 -25.728 1.00 68.38 94 ASP A CA 1
ATOM 705 C C . ASP A 1 94 ? 15.183 -14.455 -25.928 1.00 68.38 94 ASP A C 1
ATOM 707 O O . ASP A 1 94 ? 15.913 -15.064 -25.138 1.00 68.38 94 ASP A O 1
ATOM 711 N N . ASP A 1 95 ? 15.683 -13.871 -27.018 1.00 68.06 95 ASP A N 1
ATOM 712 C CA . ASP A 1 95 ? 17.111 -13.884 -27.362 1.00 68.06 95 ASP A CA 1
ATOM 713 C C . ASP A 1 95 ? 17.983 -12.998 -26.451 1.00 68.06 95 ASP A C 1
ATOM 715 O O . ASP A 1 95 ? 19.210 -13.014 -26.574 1.00 68.06 95 ASP A O 1
ATOM 719 N N . ASP A 1 96 ? 17.376 -12.268 -25.509 1.00 68.31 96 ASP A N 1
ATOM 720 C CA . ASP A 1 96 ? 18.084 -11.439 -24.533 1.00 68.31 96 ASP A CA 1
ATOM 721 C C . ASP A 1 96 ? 18.948 -12.308 -23.587 1.00 68.31 96 ASP A C 1
ATOM 723 O O . ASP A 1 96 ? 18.423 -13.165 -22.867 1.00 68.31 96 ASP A O 1
ATOM 727 N N . PRO A 1 97 ? 20.280 -12.091 -23.534 1.00 63.41 97 PRO A N 1
ATOM 728 C CA . PRO A 1 97 ? 21.195 -12.868 -22.697 1.00 63.41 97 PRO A CA 1
ATOM 729 C C . PRO A 1 97 ? 20.954 -12.722 -21.185 1.00 63.41 97 PRO A C 1
ATOM 731 O O . PRO A 1 97 ? 21.492 -13.521 -20.414 1.00 63.41 97 PRO A O 1
ATOM 734 N N . TYR A 1 98 ? 20.190 -11.720 -20.744 1.00 62.88 98 TYR A N 1
ATOM 735 C CA . TYR A 1 98 ? 19.880 -11.488 -19.331 1.00 62.88 98 TYR A CA 1
ATOM 736 C C . TYR A 1 98 ? 18.556 -12.113 -18.884 1.00 62.88 98 TYR A C 1
ATOM 738 O O . TYR A 1 98 ? 18.295 -12.179 -17.679 1.00 62.88 98 TYR A O 1
ATOM 746 N N . VAL A 1 99 ? 17.745 -12.628 -19.812 1.00 66.69 99 VAL A N 1
ATOM 747 C CA . VAL A 1 99 ? 16.546 -13.394 -19.473 1.00 66.69 99 VAL A CA 1
ATOM 748 C C . VAL A 1 99 ? 16.906 -14.867 -19.353 1.00 66.69 99 VAL A C 1
ATOM 750 O O . VAL A 1 99 ? 17.380 -15.513 -20.287 1.00 66.69 99 VAL A O 1
ATOM 753 N N . THR A 1 100 ? 16.699 -15.427 -18.163 1.00 60.41 100 THR A N 1
ATOM 754 C CA . THR A 1 100 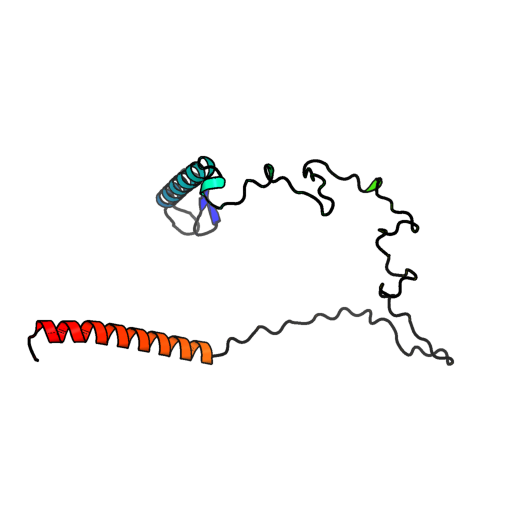? 17.067 -16.814 -17.883 1.00 60.41 100 THR A CA 1
ATOM 755 C C . THR A 1 100 ? 16.183 -17.767 -18.681 1.00 60.41 100 THR A C 1
ATOM 757 O O . THR A 1 100 ? 15.014 -17.963 -18.344 1.00 60.41 100 THR A O 1
ATOM 760 N N . LYS A 1 101 ? 16.743 -18.405 -19.714 1.00 63.41 101 LYS A N 1
ATOM 761 C CA . LYS A 1 101 ? 16.086 -19.530 -20.389 1.00 63.41 101 LYS A CA 1
ATOM 762 C C . LYS A 1 101 ? 15.943 -20.691 -19.392 1.00 63.41 101 LYS A C 1
ATOM 764 O O . LYS A 1 101 ? 16.897 -20.980 -18.662 1.00 63.41 101 LYS A O 1
ATOM 769 N N . PRO A 1 102 ? 14.781 -21.366 -19.325 1.00 62.47 102 PRO A N 1
ATOM 770 C CA . PRO A 1 102 ? 14.628 -22.531 -18.463 1.00 62.47 102 PRO A CA 1
ATOM 771 C C . PRO A 1 102 ? 15.637 -23.605 -18.878 1.00 62.47 102 PRO A C 1
ATOM 773 O O . PRO A 1 102 ? 15.874 -23.809 -20.072 1.00 62.47 102 PRO A O 1
ATOM 776 N N . MET A 1 103 ? 16.245 -24.281 -17.896 1.00 63.66 103 MET A N 1
ATOM 777 C CA . MET A 1 103 ? 17.246 -25.315 -18.162 1.00 63.66 103 MET A CA 1
ATOM 778 C C . MET A 1 103 ? 16.635 -26.382 -19.074 1.00 63.66 103 MET A C 1
ATOM 780 O O . MET A 1 103 ? 15.630 -26.998 -18.738 1.00 63.66 103 MET A O 1
ATOM 784 N N . GLN A 1 104 ? 17.194 -26.564 -20.266 1.00 68.88 104 GLN A N 1
ATOM 785 C CA . GLN A 1 104 ? 16.693 -27.562 -21.204 1.00 68.88 104 GLN A CA 1
ATOM 786 C C . GLN A 1 104 ? 17.230 -28.942 -20.825 1.00 68.88 104 GLN A C 1
ATOM 788 O O . GLN A 1 104 ? 18.309 -29.067 -20.248 1.00 68.88 104 GLN A O 1
ATOM 793 N N . LYS A 1 105 ? 16.478 -29.992 -21.161 1.00 76.00 105 LYS A N 1
ATOM 794 C CA . LYS A 1 105 ? 16.906 -31.378 -20.965 1.00 76.00 105 LYS A CA 1
ATOM 795 C C . LYS A 1 105 ? 18.148 -31.654 -21.813 1.00 76.00 105 LYS A C 1
ATOM 797 O O . LYS A 1 105 ? 18.060 -31.714 -23.038 1.00 76.00 105 LYS A O 1
ATOM 802 N N . ILE A 1 106 ? 19.294 -31.847 -21.165 1.00 74.75 106 ILE A N 1
ATOM 803 C CA . ILE A 1 106 ? 20.560 -32.114 -21.851 1.00 74.75 106 ILE A CA 1
ATOM 804 C C . ILE A 1 106 ? 20.684 -33.622 -22.065 1.00 74.75 106 ILE A C 1
ATOM 806 O O . ILE A 1 106 ? 20.699 -34.413 -21.113 1.00 74.75 106 ILE A O 1
ATOM 810 N N . VAL A 1 107 ? 20.775 -34.022 -23.332 1.00 75.56 107 VAL A N 1
ATOM 811 C CA . VAL A 1 107 ? 20.952 -35.414 -23.755 1.00 75.56 107 VAL A CA 1
ATOM 812 C C . VAL A 1 107 ? 22.364 -35.570 -24.313 1.00 75.56 107 VAL A C 1
ATOM 814 O O . VAL A 1 107 ? 22.816 -34.745 -25.098 1.00 75.56 107 VAL A O 1
ATOM 817 N N . SER A 1 108 ? 23.075 -36.609 -23.882 1.00 77.88 108 SER A N 1
ATOM 818 C CA . SER A 1 108 ? 24.382 -36.976 -24.443 1.00 77.88 108 SER A CA 1
ATOM 819 C C . SER A 1 108 ? 24.246 -37.547 -25.858 1.00 77.88 108 SER A C 1
ATOM 821 O O . SER A 1 108 ? 23.186 -38.057 -26.218 1.00 77.88 108 SER A O 1
ATOM 823 N N . ASP A 1 109 ? 25.344 -37.597 -26.612 1.00 82.00 109 ASP A N 1
ATOM 824 C CA . ASP A 1 109 ? 25.398 -38.209 -27.955 1.00 82.00 109 ASP A CA 1
ATOM 825 C C . ASP A 1 109 ? 24.949 -39.684 -27.969 1.00 82.00 109 ASP A C 1
ATOM 827 O O . ASP A 1 109 ? 24.523 -40.219 -28.989 1.00 82.00 109 ASP A O 1
ATOM 831 N N . SER A 1 110 ? 25.001 -40.344 -26.806 1.00 78.94 110 SER A N 1
ATOM 832 C CA . SER A 1 110 ? 24.519 -41.714 -26.592 1.00 78.94 110 SER A CA 1
ATOM 833 C C . SER A 1 110 ? 23.007 -41.827 -26.328 1.00 78.94 110 SER A C 1
ATOM 835 O O . SER A 1 110 ? 22.510 -42.916 -26.040 1.00 78.94 110 SER A O 1
ATOM 837 N N . GLY A 1 111 ? 22.269 -40.714 -26.362 1.00 78.88 111 GLY A N 1
ATOM 838 C CA . GLY A 1 111 ? 20.831 -40.647 -26.080 1.00 78.88 111 GLY A CA 1
ATOM 839 C C . GLY A 1 111 ? 20.467 -40.669 -24.589 1.00 78.88 111 GLY A C 1
ATOM 840 O O . GLY A 1 111 ? 19.286 -40.640 -24.243 1.00 78.88 111 GLY A O 1
ATOM 841 N N . LYS A 1 112 ? 21.452 -40.712 -23.682 1.00 77.25 112 LYS A N 1
ATOM 842 C CA . LYS A 1 112 ? 21.216 -40.708 -22.227 1.00 77.25 112 LYS A CA 1
ATOM 843 C C . LYS A 1 112 ? 21.050 -39.289 -21.693 1.00 77.25 112 LYS A C 1
ATOM 845 O O . LYS A 1 112 ? 21.826 -38.407 -22.057 1.00 77.25 112 LYS A O 1
ATOM 850 N N . VAL A 1 113 ? 20.073 -39.098 -20.806 1.00 80.31 113 VAL A N 1
ATOM 851 C CA . VAL A 1 113 ? 19.767 -37.819 -20.146 1.00 80.31 113 VAL A CA 1
ATOM 852 C C . VAL A 1 113 ? 20.782 -37.572 -19.034 1.00 80.31 113 VAL A C 1
ATOM 854 O O . VAL A 1 113 ? 20.914 -38.404 -18.140 1.00 80.31 113 VAL A O 1
ATOM 857 N N . VAL A 1 114 ? 21.509 -36.459 -19.112 1.00 74.88 114 VAL A N 1
ATOM 858 C CA . VAL A 1 114 ? 22.599 -36.121 -18.177 1.00 74.88 114 VAL A CA 1
ATOM 859 C C . VAL A 1 114 ? 22.154 -35.071 -17.158 1.00 74.88 114 VAL A C 1
ATOM 861 O O . VAL A 1 114 ? 22.593 -35.102 -16.013 1.00 74.88 114 VAL A O 1
ATOM 864 N N . ALA A 1 115 ? 21.245 -34.179 -17.552 1.00 70.00 115 ALA A N 1
ATOM 865 C CA . ALA A 1 115 ? 20.601 -33.215 -16.671 1.00 70.00 115 ALA A CA 1
ATOM 866 C C . ALA A 1 115 ? 19.168 -32.966 -17.161 1.00 70.00 115 ALA A C 1
ATOM 868 O O . ALA A 1 115 ? 18.948 -32.750 -18.356 1.00 70.00 115 ALA A O 1
ATOM 869 N N . ASP A 1 116 ? 18.206 -33.015 -16.243 1.00 71.75 116 ASP A N 1
ATOM 870 C CA . ASP A 1 116 ? 16.803 -32.671 -16.489 1.00 71.75 116 ASP A CA 1
ATOM 871 C C . ASP A 1 116 ? 16.359 -31.628 -15.459 1.00 71.75 116 ASP A C 1
ATOM 873 O O . ASP A 1 116 ? 16.984 -31.468 -14.406 1.00 71.75 116 ASP A O 1
ATOM 877 N N . VAL A 1 117 ? 15.292 -30.903 -15.776 1.00 68.81 117 VAL A N 1
ATOM 878 C CA . VAL A 1 117 ? 14.670 -29.954 -14.854 1.00 68.81 117 VAL A CA 1
ATOM 879 C C . VAL A 1 117 ? 14.123 -30.729 -13.664 1.00 68.81 117 VAL A C 1
ATOM 881 O O . VAL A 1 117 ? 13.300 -31.628 -13.829 1.00 68.81 117 VAL A O 1
ATOM 884 N N . ASP A 1 118 ? 14.565 -30.358 -12.466 1.00 66.88 118 ASP A N 1
ATOM 885 C CA . ASP A 1 118 ? 14.070 -30.927 -11.218 1.00 66.88 118 ASP A CA 1
ATOM 886 C C . ASP A 1 118 ? 12.625 -30.438 -10.995 1.00 66.88 118 ASP A C 1
ATOM 888 O O . ASP A 1 118 ? 12.391 -29.276 -10.660 1.00 66.88 118 ASP A O 1
ATOM 892 N N . ARG A 1 119 ? 11.637 -31.294 -11.296 1.00 72.50 119 ARG A N 1
ATOM 893 C CA . ARG A 1 119 ? 10.196 -30.966 -11.221 1.00 72.50 119 ARG A CA 1
ATOM 894 C C . ARG A 1 119 ? 9.602 -31.195 -9.830 1.00 72.50 119 ARG A C 1
ATOM 896 O O . ARG A 1 119 ? 8.401 -30.999 -9.644 1.00 72.50 119 ARG A O 1
ATOM 903 N N . GLU A 1 120 ? 10.410 -31.628 -8.869 1.00 75.44 120 GLU A N 1
ATOM 904 C CA . GLU A 1 120 ? 9.962 -31.875 -7.504 1.00 75.44 120 GLU A CA 1
ATOM 905 C C . GLU A 1 120 ? 10.009 -30.578 -6.676 1.00 75.44 120 GLU A C 1
ATOM 907 O O . GLU A 1 120 ? 11.060 -29.937 -6.576 1.00 75.44 120 GLU A O 1
ATOM 912 N N . PRO A 1 121 ? 8.888 -30.154 -6.063 1.00 64.06 121 PRO A N 1
ATOM 913 C CA . PRO A 1 121 ? 8.871 -28.958 -5.232 1.00 64.06 121 PRO A CA 1
ATOM 914 C C . PRO A 1 1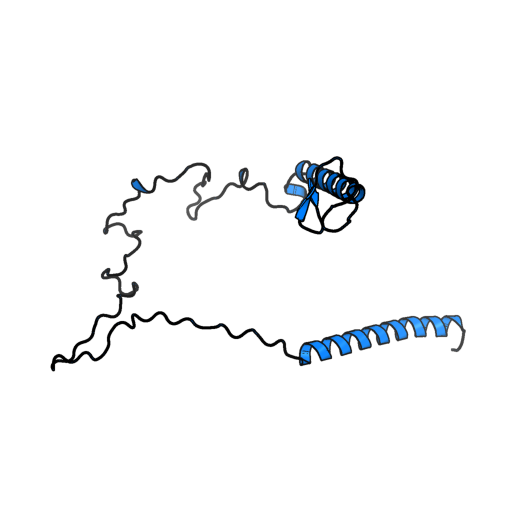21 ? 9.683 -29.187 -3.948 1.00 64.06 121 PRO A C 1
ATOM 916 O O . PRO A 1 121 ? 9.323 -30.013 -3.111 1.00 64.06 121 PRO A O 1
ATOM 919 N N . LYS A 1 122 ? 10.766 -28.421 -3.762 1.00 72.31 122 LYS A N 1
ATOM 920 C CA . LYS A 1 122 ? 11.564 -28.419 -2.524 1.00 72.31 122 LYS A CA 1
ATOM 921 C C . LYS A 1 122 ? 11.081 -27.307 -1.597 1.00 72.31 122 LYS A C 1
ATOM 923 O O . LYS A 1 122 ? 11.196 -26.130 -1.926 1.00 72.31 122 LYS A O 1
ATOM 928 N N . SER A 1 123 ? 10.552 -27.668 -0.430 1.00 74.19 123 SER A N 1
ATOM 929 C CA . SER A 1 123 ? 10.261 -26.718 0.647 1.00 74.19 123 SER A CA 1
ATOM 930 C C . SER A 1 123 ? 11.468 -26.604 1.578 1.00 74.19 123 SER A C 1
ATOM 932 O O . SER A 1 123 ? 11.882 -27.603 2.167 1.00 74.19 123 SER A O 1
ATOM 934 N N . TYR A 1 124 ? 12.009 -25.399 1.739 1.00 72.25 124 TYR A N 1
ATOM 935 C CA . TYR A 1 124 ? 13.069 -25.114 2.706 1.00 72.25 124 TYR A CA 1
ATOM 936 C C . TYR A 1 124 ? 12.442 -24.533 3.976 1.00 72.25 124 TYR A C 1
ATOM 938 O O . TYR A 1 124 ? 11.687 -23.564 3.905 1.00 72.25 124 TYR A O 1
ATOM 946 N N . LEU A 1 125 ? 12.735 -25.126 5.134 1.00 70.94 125 LEU A N 1
ATOM 947 C CA . LEU A 1 125 ? 12.414 -24.516 6.423 1.00 70.94 125 LEU A CA 1
ATOM 948 C C . LEU A 1 125 ? 13.481 -23.466 6.734 1.00 70.94 125 LEU A C 1
ATOM 950 O O . LEU A 1 125 ? 14.673 -23.739 6.614 1.00 70.94 125 LEU A O 1
ATOM 954 N N . GLN A 1 126 ? 13.050 -22.262 7.101 1.00 66.38 126 GLN A N 1
ATOM 955 C CA . GLN A 1 126 ? 13.956 -21.215 7.549 1.00 66.38 126 GLN A CA 1
ATOM 956 C C . GLN A 1 126 ? 14.258 -21.441 9.030 1.00 66.38 126 GLN A C 1
ATOM 958 O O . GLN A 1 126 ? 13.348 -21.401 9.860 1.00 66.38 126 GLN A O 1
ATOM 963 N N . ASP A 1 127 ? 15.526 -21.677 9.356 1.00 67.56 127 ASP A N 1
ATOM 964 C CA . ASP A 1 127 ? 15.957 -21.802 10.745 1.00 67.56 127 ASP A CA 1
ATOM 965 C C . ASP A 1 127 ? 15.640 -20.504 11.507 1.00 67.56 127 ASP A C 1
ATOM 967 O O . ASP A 1 127 ? 15.981 -19.396 11.077 1.00 67.56 127 ASP A O 1
ATOM 971 N N . VAL A 1 128 ? 14.936 -20.633 12.635 1.00 78.56 128 VAL A N 1
ATOM 972 C CA . VAL A 1 128 ? 14.564 -19.501 13.495 1.00 78.56 128 VAL A CA 1
ATOM 973 C C . VAL A 1 128 ? 15.840 -18.930 14.128 1.00 78.56 128 VAL A C 1
ATOM 975 O O . VAL A 1 128 ? 16.623 -19.697 14.690 1.00 78.56 128 VAL A O 1
ATOM 978 N N . PRO A 1 129 ? 16.077 -17.603 14.089 1.00 70.19 129 PRO A N 1
ATOM 979 C CA . PRO A 1 129 ? 17.292 -17.030 14.656 1.00 70.19 129 PRO A CA 1
ATOM 980 C C . PRO A 1 129 ? 17.332 -17.219 16.179 1.00 70.19 129 PRO A C 1
ATOM 982 O O . PRO A 1 129 ? 16.488 -16.699 16.912 1.00 70.19 129 PRO A O 1
ATOM 985 N N . GLU A 1 130 ? 18.344 -17.933 16.671 1.00 71.56 130 GLU A N 1
ATOM 986 C CA . GLU A 1 130 ? 18.589 -18.091 18.104 1.00 71.56 130 GLU A CA 1
ATOM 987 C C . GLU A 1 130 ? 19.092 -16.771 18.713 1.00 71.56 130 GLU A C 1
ATOM 989 O O . GLU A 1 130 ? 20.175 -16.269 18.390 1.00 71.56 130 GLU A O 1
ATOM 994 N N . ILE A 1 131 ? 18.319 -16.187 19.632 1.00 66.06 131 ILE A N 1
ATOM 995 C CA . ILE A 1 131 ? 18.755 -15.006 20.384 1.00 66.06 131 ILE A CA 1
ATOM 996 C C . ILE A 1 131 ? 19.876 -15.433 21.342 1.00 66.06 131 ILE A C 1
ATOM 998 O O . ILE A 1 131 ? 19.640 -16.148 22.318 1.00 66.06 131 ILE A O 1
ATOM 1002 N N . LYS A 1 132 ? 21.106 -14.966 21.091 1.00 72.38 132 LYS A N 1
ATOM 1003 C CA . LYS A 1 132 ? 22.284 -15.286 21.915 1.00 72.38 132 LYS A CA 1
ATOM 1004 C C . LYS A 1 132 ? 22.076 -14.839 23.367 1.00 72.38 132 LYS A C 1
ATOM 1006 O O . LYS A 1 132 ? 21.970 -13.646 23.652 1.00 72.38 132 LYS A O 1
ATOM 1011 N N . VAL A 1 133 ? 22.115 -15.804 24.290 1.00 75.00 133 VAL A N 1
ATOM 1012 C CA . VAL A 1 133 ? 21.956 -15.642 25.754 1.00 75.00 133 VAL A CA 1
ATOM 1013 C C . VAL A 1 133 ? 22.827 -14.512 26.329 1.00 75.00 133 VAL A C 1
ATOM 1015 O O . VAL A 1 133 ? 22.425 -13.830 27.271 1.00 75.00 133 VAL A O 1
ATOM 1018 N N . TRP A 1 134 ? 23.982 -14.250 25.710 1.00 72.12 134 TRP A N 1
ATOM 1019 C CA . TRP A 1 134 ? 24.908 -13.176 26.073 1.00 72.12 134 TRP A CA 1
ATOM 1020 C C . TRP A 1 134 ? 24.269 -11.778 26.096 1.00 72.12 134 TRP A C 1
ATOM 1022 O O . TRP A 1 134 ? 24.483 -11.040 27.054 1.00 72.12 134 TRP A O 1
ATOM 1032 N N . HIS A 1 135 ? 23.410 -11.427 25.129 1.00 73.94 135 HIS A N 1
ATOM 1033 C CA . HIS A 1 135 ? 22.736 -10.117 25.125 1.00 73.94 135 HIS A CA 1
ATOM 1034 C C . HIS A 1 135 ? 21.794 -9.941 26.323 1.00 73.94 135 HIS A C 1
ATOM 1036 O O . HIS A 1 135 ? 21.640 -8.836 26.842 1.00 73.94 135 HIS A O 1
ATOM 1042 N N . ARG A 1 136 ? 21.212 -11.043 26.811 1.00 75.31 136 ARG A N 1
ATOM 1043 C CA . ARG A 1 136 ? 20.346 -11.058 27.995 1.00 75.31 136 ARG A CA 1
ATOM 1044 C C . ARG A 1 136 ? 21.149 -10.805 29.271 1.00 75.31 136 ARG A C 1
ATOM 1046 O O . ARG A 1 136 ? 20.725 -10.020 30.112 1.00 75.31 136 ARG A O 1
ATOM 1053 N N . VAL A 1 137 ? 22.328 -11.422 29.385 1.00 84.12 137 VAL A N 1
ATOM 1054 C CA . VAL A 1 137 ? 23.243 -11.221 30.522 1.00 84.12 137 VAL A CA 1
ATOM 1055 C C . VAL A 1 137 ? 23.795 -9.795 30.531 1.00 84.12 137 VAL A C 1
ATOM 1057 O O . VAL A 1 137 ? 23.764 -9.138 31.569 1.00 84.12 137 VAL A O 1
ATOM 1060 N N . VAL A 1 138 ? 24.226 -9.279 29.376 1.00 86.50 138 VAL A N 1
ATOM 1061 C CA . VAL A 1 138 ? 24.729 -7.901 29.245 1.00 86.50 138 VAL A CA 1
ATOM 1062 C C . VAL A 1 138 ? 23.656 -6.880 29.634 1.00 86.50 138 VAL A C 1
ATOM 1064 O O . VAL A 1 138 ? 23.948 -5.957 30.391 1.00 86.50 138 VAL A O 1
ATOM 1067 N N . GLY A 1 139 ? 22.405 -7.072 29.199 1.00 85.19 139 GLY A N 1
ATOM 1068 C CA . GLY A 1 139 ? 21.293 -6.201 29.590 1.00 85.19 139 GLY A CA 1
ATOM 1069 C C . GLY A 1 139 ? 21.069 -6.156 31.106 1.00 85.19 139 GLY A C 1
ATOM 1070 O O . GLY A 1 139 ? 20.924 -5.075 31.673 1.00 85.19 139 GLY A O 1
ATOM 1071 N N . ILE A 1 140 ? 21.123 -7.311 31.781 1.00 88.81 140 ILE A N 1
ATOM 1072 C CA . ILE A 1 140 ? 20.972 -7.390 33.245 1.00 88.81 140 ILE A CA 1
ATOM 1073 C C . ILE A 1 140 ? 22.114 -6.650 33.955 1.00 88.81 140 ILE A C 1
ATOM 1075 O O . ILE A 1 140 ? 21.861 -5.881 34.883 1.00 88.81 140 ILE A O 1
ATOM 1079 N N . VAL A 1 141 ? 23.359 -6.834 33.506 1.00 90.50 141 VAL A N 1
ATOM 1080 C CA . VAL A 1 141 ? 24.528 -6.162 34.099 1.00 90.50 141 VAL A CA 1
ATOM 1081 C C . VAL A 1 141 ? 24.431 -4.643 33.943 1.00 90.50 141 VAL A C 1
ATOM 1083 O O . VAL A 1 141 ? 24.683 -3.921 34.905 1.00 90.50 141 VAL A O 1
ATOM 1086 N N . ILE A 1 142 ? 24.005 -4.147 32.776 1.00 90.56 142 ILE A N 1
ATOM 1087 C CA . ILE A 1 142 ? 23.813 -2.707 32.542 1.00 90.56 142 ILE A CA 1
ATOM 1088 C C . ILE A 1 142 ? 22.728 -2.145 33.466 1.00 90.56 142 ILE A C 1
ATOM 1090 O O . ILE A 1 142 ? 22.937 -1.101 34.083 1.00 90.56 142 ILE A O 1
ATOM 1094 N N . CYS A 1 143 ? 21.594 -2.834 33.621 1.00 89.12 143 CYS A N 1
ATOM 1095 C CA . CYS A 1 143 ? 20.534 -2.394 34.531 1.00 89.12 143 CYS A CA 1
ATOM 1096 C C . CYS A 1 143 ? 21.009 -2.320 35.989 1.00 89.12 143 CYS A C 1
ATOM 1098 O O . CYS A 1 143 ? 20.721 -1.338 36.674 1.00 89.12 143 CYS A O 1
ATOM 1100 N N . LEU A 1 144 ? 21.768 -3.317 36.456 1.00 91.06 144 LEU A N 1
ATOM 1101 C CA . LEU A 1 144 ? 22.341 -3.303 37.805 1.00 91.06 144 LEU A CA 1
ATOM 1102 C C . LEU A 1 144 ? 23.371 -2.179 37.978 1.00 91.06 144 LEU A C 1
ATOM 1104 O O . LEU A 1 144 ? 23.386 -1.520 39.017 1.00 91.06 144 LEU A O 1
ATOM 1108 N N . PHE A 1 145 ? 24.188 -1.914 36.957 1.00 89.88 145 PHE A N 1
ATOM 1109 C CA . PHE A 1 145 ? 25.165 -0.827 36.981 1.00 89.88 145 PHE A CA 1
ATOM 1110 C C . PHE A 1 145 ? 24.486 0.547 37.046 1.00 89.88 145 PHE A C 1
ATOM 1112 O O . PHE A 1 145 ? 24.860 1.382 37.866 1.00 89.88 145 PHE A O 1
ATOM 1119 N N . LEU A 1 146 ? 23.434 0.765 36.251 1.00 88.75 146 LEU A N 1
ATOM 1120 C CA . LEU A 1 146 ? 22.646 1.998 36.300 1.00 88.75 146 LEU A CA 1
ATOM 1121 C C . LEU A 1 146 ? 21.983 2.188 37.669 1.00 88.75 146 LEU A C 1
ATOM 1123 O O . LEU A 1 146 ? 22.055 3.282 38.225 1.00 88.75 146 LEU A O 1
ATOM 1127 N N . ALA A 1 147 ? 21.405 1.133 38.250 1.00 85.75 147 ALA A N 1
ATOM 1128 C CA . ALA A 1 147 ? 20.836 1.192 39.596 1.00 85.75 147 ALA A CA 1
ATOM 1129 C C . ALA A 1 147 ? 21.895 1.562 40.652 1.00 85.75 147 ALA A C 1
ATOM 1131 O O . ALA A 1 147 ? 21.639 2.406 41.512 1.00 85.75 147 ALA A O 1
ATOM 1132 N N . PHE A 1 148 ? 23.106 1.003 40.552 1.00 84.75 148 PHE A N 1
ATOM 1133 C CA . PHE A 1 148 ? 24.223 1.345 41.433 1.00 84.75 148 PHE A CA 1
ATOM 1134 C C . PHE A 1 148 ? 24.663 2.810 41.277 1.00 84.75 148 PHE A C 1
ATOM 1136 O O . PHE A 1 148 ? 24.838 3.507 42.276 1.00 84.75 148 PHE A O 1
ATOM 1143 N N . CYS A 1 149 ? 24.765 3.318 40.044 1.00 83.44 149 CYS A N 1
ATOM 1144 C CA . CYS A 1 149 ? 25.065 4.729 39.784 1.00 83.44 149 CYS A CA 1
ATOM 1145 C C . CYS A 1 149 ? 23.995 5.664 40.367 1.00 83.44 149 CYS A C 1
ATOM 1147 O O . CYS A 1 149 ? 24.336 6.656 41.012 1.00 83.44 149 CYS A O 1
ATOM 1149 N N . PHE A 1 150 ? 22.710 5.337 40.202 1.00 79.12 150 PHE A N 1
ATOM 1150 C CA . PHE A 1 150 ? 21.613 6.100 40.808 1.00 79.12 150 PHE A CA 1
ATOM 1151 C C . PHE A 1 150 ? 21.688 6.100 42.338 1.00 79.12 150 PHE A C 1
ATOM 1153 O O . PHE A 1 150 ? 21.438 7.130 42.969 1.00 79.12 150 PHE A O 1
ATOM 1160 N N . MET A 1 151 ? 22.063 4.973 42.944 1.00 75.69 151 MET A N 1
ATOM 1161 C CA . MET A 1 151 ? 22.215 4.868 44.394 1.00 75.69 151 MET A CA 1
ATOM 1162 C C . MET A 1 151 ? 23.436 5.646 44.903 1.00 75.69 151 MET A C 1
ATOM 1164 O O . MET A 1 151 ? 23.360 6.256 45.962 1.00 75.69 151 MET A O 1
ATOM 1168 N N . TRP A 1 152 ? 24.529 5.712 44.137 1.00 73.81 152 TRP A N 1
ATOM 1169 C CA . TRP A 1 152 ? 25.718 6.508 44.470 1.00 73.81 152 TRP A CA 1
ATOM 1170 C C . TRP A 1 152 ? 25.453 8.020 44.410 1.00 73.81 152 TRP A C 1
ATOM 1172 O O . TRP A 1 152 ? 25.834 8.762 45.317 1.00 73.81 152 TRP A O 1
ATOM 1182 N N . VAL A 1 153 ? 24.750 8.485 43.371 1.00 72.12 153 VAL A N 1
ATOM 1183 C CA . VAL A 1 153 ? 24.370 9.903 43.210 1.00 72.12 153 VAL A CA 1
ATOM 1184 C C . VAL A 1 153 ? 23.426 10.353 44.333 1.00 72.12 153 VAL A C 1
ATOM 1186 O O . VAL A 1 153 ? 23.598 11.438 44.896 1.00 72.12 153 VAL A O 1
ATOM 1189 N N . ASN A 1 154 ? 22.476 9.499 44.723 1.00 64.06 154 ASN A N 1
ATOM 1190 C CA . ASN A 1 154 ? 21.573 9.780 45.842 1.00 64.06 154 ASN A CA 1
ATOM 1191 C C . ASN A 1 154 ? 22.222 9.548 47.225 1.00 64.06 154 ASN A C 1
ATOM 1193 O O . ASN A 1 154 ? 21.880 10.214 48.196 1.00 64.06 154 ASN A O 1
ATOM 1197 N N . GLY A 1 155 ? 23.204 8.654 47.342 1.00 61.94 155 GLY A N 1
ATOM 1198 C CA . GLY A 1 155 ? 23.962 8.443 48.581 1.00 61.94 155 GLY A CA 1
ATOM 1199 C C . GLY A 1 155 ? 24.903 9.607 48.907 1.00 61.94 155 GLY A C 1
ATOM 1200 O O . GLY A 1 155 ? 25.015 10.016 50.062 1.00 61.94 155 GLY A O 1
ATOM 1201 N N . SER A 1 156 ? 25.526 10.208 47.886 1.00 59.09 156 SER A N 1
ATOM 1202 C CA . SER A 1 156 ? 26.373 11.403 48.039 1.00 59.09 156 SER A CA 1
ATOM 1203 C C . SER A 1 156 ? 25.584 12.628 48.521 1.00 59.09 156 SER A C 1
ATOM 1205 O O . SER A 1 156 ? 26.104 13.444 49.285 1.00 59.09 156 SER A O 1
ATOM 1207 N N . THR A 1 157 ? 24.312 12.739 48.135 1.00 57.00 157 THR A N 1
ATOM 1208 C CA . THR A 1 157 ? 23.415 13.798 48.619 1.00 57.00 157 THR A CA 1
ATOM 1209 C C . THR A 1 157 ? 22.954 13.553 50.059 1.00 57.00 157 THR A C 1
ATOM 1211 O O . THR A 1 157 ? 22.874 14.512 50.823 1.00 57.00 157 THR A O 1
ATOM 1214 N N . TRP A 1 158 ? 22.765 12.300 50.486 1.00 52.34 158 TRP A N 1
ATOM 1215 C CA . TRP A 1 158 ? 22.462 11.961 51.887 1.00 52.34 158 TRP A CA 1
ATOM 1216 C C . TRP A 1 158 ? 23.639 12.193 52.853 1.00 52.34 158 TRP A C 1
ATOM 1218 O O . TRP A 1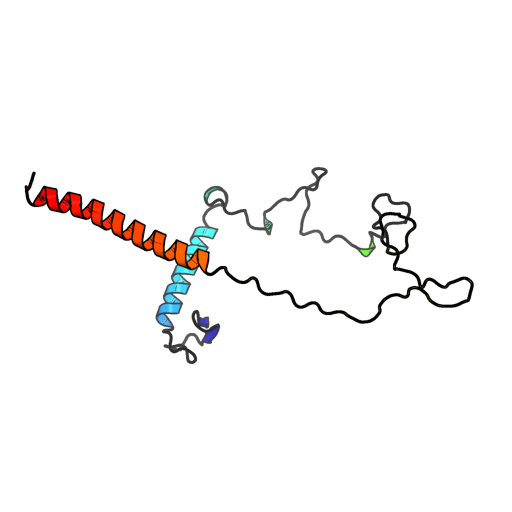 158 ? 23.422 12.693 53.956 1.00 52.34 158 TRP A O 1
ATOM 1228 N N . LEU A 1 159 ? 24.883 11.922 52.438 1.00 55.44 159 LEU A N 1
ATOM 1229 C CA . LEU A 1 159 ? 26.089 12.237 53.230 1.00 55.44 159 LEU A CA 1
ATOM 1230 C C . LEU A 1 159 ? 26.260 13.748 53.471 1.00 55.44 159 LEU A C 1
ATOM 1232 O O . LEU A 1 159 ? 26.665 14.155 54.557 1.00 55.44 159 LEU A O 1
ATOM 1236 N N . ARG A 1 160 ? 25.865 14.586 52.502 1.00 53.91 160 ARG A N 1
ATOM 1237 C CA . ARG A 1 160 ? 25.859 16.054 52.645 1.00 53.91 160 ARG A CA 1
ATOM 1238 C C . ARG A 1 160 ? 24.759 16.588 53.567 1.00 53.91 160 ARG A C 1
ATOM 1240 O O . ARG A 1 160 ? 24.937 17.648 54.153 1.00 53.91 160 ARG A O 1
ATOM 1247 N N . ILE A 1 161 ? 23.643 15.874 53.716 1.00 56.09 161 ILE A N 1
ATOM 1248 C CA . ILE A 1 161 ? 22.542 16.270 54.613 1.00 56.09 161 ILE A CA 1
ATOM 1249 C C . ILE A 1 161 ? 22.868 15.935 56.081 1.00 56.09 161 ILE A C 1
ATOM 1251 O O . ILE A 1 161 ? 22.438 16.658 56.976 1.00 56.09 161 ILE A O 1
ATOM 1255 N N . PHE A 1 162 ? 23.674 14.897 56.342 1.00 56.75 162 PHE A N 1
ATOM 1256 C CA . PHE A 1 162 ? 24.088 14.496 57.697 1.00 56.75 162 PHE A CA 1
ATOM 1257 C C . PHE A 1 162 ? 25.398 15.131 58.205 1.00 56.75 162 PHE A C 1
ATOM 1259 O O . PHE A 1 162 ? 25.814 14.820 59.318 1.00 56.75 162 PHE A O 1
ATOM 1266 N N . ASN A 1 163 ? 26.011 16.054 57.453 1.00 53.56 163 ASN A N 1
ATOM 1267 C CA . ASN A 1 163 ? 27.176 16.853 57.872 1.00 53.56 163 ASN A CA 1
ATOM 1268 C C . ASN A 1 163 ? 28.335 16.009 58.450 1.00 53.56 163 ASN A C 1
ATOM 1270 O O . ASN A 1 163 ? 28.862 16.282 59.529 1.00 53.56 163 ASN A O 1
ATOM 1274 N N . ILE A 1 164 ? 28.706 14.945 57.734 1.00 61.28 164 ILE A N 1
ATOM 1275 C CA . ILE A 1 164 ? 29.932 14.185 57.988 1.00 61.28 164 ILE A CA 1
ATOM 1276 C C . ILE A 1 164 ? 30.834 14.406 56.768 1.00 61.28 164 ILE A C 1
ATOM 1278 O O . ILE A 1 164 ? 30.658 13.752 55.740 1.00 61.28 164 ILE A O 1
ATOM 1282 N N . ILE A 1 165 ? 31.793 15.323 56.952 1.00 52.16 165 ILE A N 1
ATOM 1283 C CA . ILE A 1 165 ? 32.727 15.980 56.008 1.00 52.16 165 ILE A CA 1
ATOM 1284 C C . ILE A 1 165 ? 32.230 17.333 55.494 1.00 52.16 165 ILE A C 1
ATOM 1286 O O . ILE A 1 165 ? 31.323 17.371 54.632 1.00 52.16 165 ILE A O 1
#